Protein AF-B8YER0-F1 (afdb_monomer_lite)

Structure (mmCIF, N/CA/C/O backbone):
data_AF-B8YER0-F1
#
_entry.id   AF-B8YER0-F1
#
loop_
_atom_site.group_PDB
_atom_site.id
_atom_site.type_symbol
_atom_site.label_atom_id
_atom_site.label_alt_id
_atom_site.label_comp_id
_atom_site.label_asym_id
_atom_site.label_entity_id
_atom_site.label_seq_id
_atom_site.pdbx_PDB_ins_code
_atom_site.Cartn_x
_atom_site.Cartn_y
_atom_site.Cartn_z
_atom_site.occupancy
_atom_site.B_iso_or_equiv
_atom_site.auth_seq_id
_atom_site.auth_comp_id
_atom_site.auth_asym_id
_atom_site.auth_atom_id
_atom_site.pdbx_PDB_model_num
ATOM 1 N N . TYR A 1 1 ? 14.874 -0.686 -11.067 1.00 83.00 1 TYR A N 1
ATOM 2 C CA . TYR A 1 1 ? 15.506 -0.272 -9.808 1.00 83.00 1 TYR A CA 1
ATOM 3 C C . TYR A 1 1 ? 14.441 -0.475 -8.751 1.00 83.00 1 TYR A C 1
ATOM 5 O O . TYR A 1 1 ? 14.496 -1.510 -8.112 1.00 83.00 1 TYR A O 1
ATOM 13 N N . ASP A 1 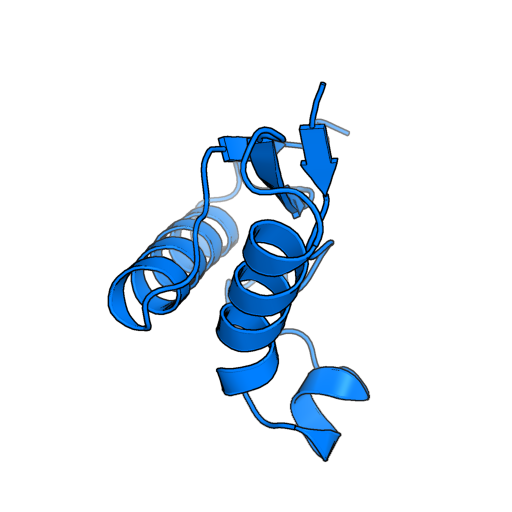2 ? 13.357 0.299 -8.777 1.00 95.38 2 ASP A N 1
ATOM 14 C CA . ASP A 1 2 ? 12.146 0.056 -7.981 1.00 95.38 2 ASP A CA 1
ATOM 15 C C . ASP A 1 2 ? 10.884 0.623 -8.674 1.00 95.38 2 ASP A C 1
ATOM 17 O O . ASP A 1 2 ? 10.979 1.207 -9.758 1.00 95.38 2 ASP A O 1
ATOM 21 N N . TRP A 1 3 ? 9.710 0.389 -8.077 1.00 98.06 3 TRP A N 1
ATOM 22 C CA . TRP A 1 3 ? 8.447 1.071 -8.380 1.00 98.06 3 TRP A CA 1
ATOM 23 C C . TRP A 1 3 ? 7.713 1.458 -7.100 1.00 98.06 3 TRP A C 1
ATOM 25 O O . TRP A 1 3 ? 7.455 0.599 -6.253 1.00 98.06 3 TRP A O 1
ATOM 35 N N . ASP A 1 4 ? 7.234 2.698 -7.045 1.00 98.38 4 ASP A N 1
ATOM 36 C CA . ASP A 1 4 ? 6.193 3.110 -6.104 1.00 98.38 4 ASP A CA 1
ATOM 37 C C . ASP A 1 4 ? 4.844 2.565 -6.584 1.00 98.38 4 ASP A C 1
ATOM 39 O O . ASP A 1 4 ? 4.144 3.172 -7.396 1.00 98.38 4 ASP A O 1
ATOM 43 N N . VAL A 1 5 ? 4.488 1.368 -6.121 1.00 98.56 5 VAL A N 1
ATOM 44 C CA . VAL A 1 5 ? 3.272 0.669 -6.571 1.00 98.56 5 VAL A CA 1
ATOM 45 C C . VAL A 1 5 ? 2.017 1.369 -6.063 1.00 98.56 5 VAL A C 1
ATOM 47 O O . VAL A 1 5 ? 1.008 1.451 -6.765 1.00 98.56 5 VAL A O 1
ATOM 50 N N . VAL A 1 6 ? 2.075 1.860 -4.827 1.00 98.56 6 VAL A N 1
ATOM 51 C CA . VAL A 1 6 ? 1.017 2.650 -4.203 1.00 98.56 6 VAL A CA 1
ATOM 52 C C . VAL A 1 6 ? 1.660 3.863 -3.547 1.00 98.56 6 VAL A C 1
ATOM 54 O O . VAL A 1 6 ? 2.596 3.719 -2.761 1.00 98.56 6 VAL A O 1
ATOM 57 N N . ASN A 1 7 ? 1.112 5.038 -3.849 1.00 98.75 7 ASN A N 1
ATOM 58 C CA . ASN A 1 7 ? 1.551 6.319 -3.316 1.00 98.75 7 ASN A CA 1
ATOM 59 C C . ASN A 1 7 ? 0.442 6.946 -2.450 1.00 98.75 7 ASN A C 1
ATOM 61 O O . ASN A 1 7 ? -0.713 6.987 -2.878 1.00 98.75 7 ASN A O 1
ATOM 65 N N . GLU A 1 8 ? 0.790 7.440 -1.259 1.00 98.50 8 GLU A N 1
ATOM 66 C CA . GLU A 1 8 ? -0.046 8.326 -0.420 1.00 98.50 8 GLU A CA 1
ATOM 67 C C . GLU A 1 8 ? -1.433 7.777 -0.034 1.00 98.50 8 GLU A C 1
ATOM 69 O O . GLU A 1 8 ? -2.439 8.498 0.025 1.00 98.50 8 GLU A O 1
ATOM 74 N N . ALA A 1 9 ? -1.507 6.479 0.270 1.00 98.50 9 ALA A N 1
ATOM 75 C CA . ALA A 1 9 ? -2.765 5.816 0.619 1.00 98.50 9 ALA A CA 1
ATOM 76 C C . ALA A 1 9 ? -3.262 6.120 2.044 1.00 98.50 9 ALA A C 1
ATOM 78 O O . ALA A 1 9 ? -4.320 5.617 2.433 1.00 98.50 9 ALA A O 1
ATOM 79 N N . LEU A 1 10 ? -2.533 6.919 2.827 1.00 98.75 10 LEU A N 1
ATOM 80 C CA . LEU A 1 10 ? -2.858 7.225 4.218 1.00 98.75 10 LEU A CA 1
ATOM 81 C C . LEU A 1 10 ? -3.166 8.711 4.435 1.00 98.75 10 LEU A C 1
ATOM 83 O O . LEU A 1 10 ? -2.570 9.605 3.826 1.00 98.75 10 LEU A O 1
ATOM 87 N N . ASN A 1 11 ? -4.100 8.962 5.349 1.00 98.69 11 ASN A N 1
ATOM 88 C CA . ASN A 1 11 ? -4.295 10.261 5.985 1.00 98.69 11 ASN A CA 1
ATOM 89 C C . ASN A 1 11 ? -3.250 10.465 7.101 1.00 98.69 11 ASN A C 1
ATOM 91 O O . ASN A 1 11 ? -2.595 9.518 7.542 1.00 98.69 11 ASN A O 1
ATOM 95 N N . GLU A 1 12 ? -3.136 11.691 7.618 1.00 98.31 12 GLU A N 1
ATOM 96 C CA . GLU A 1 12 ? -2.192 12.032 8.704 1.00 98.31 12 GLU A CA 1
ATOM 97 C C . GLU A 1 12 ? -2.436 11.245 10.006 1.00 98.31 12 GLU A C 1
ATOM 99 O O . GLU A 1 12 ? -1.525 11.029 10.804 1.00 98.31 12 GLU A O 1
ATOM 104 N N . ASP A 1 13 ? -3.668 10.787 10.234 1.00 98.38 13 ASP A N 1
ATOM 105 C CA . ASP A 1 13 ? -4.037 9.993 11.408 1.00 98.38 13 ASP A CA 1
ATOM 106 C C . ASP A 1 13 ? -3.765 8.486 11.252 1.00 98.38 13 ASP A C 1
ATOM 108 O O . ASP A 1 13 ? -4.057 7.719 12.170 1.00 98.38 13 ASP A O 1
ATOM 112 N N . GLY A 1 14 ? -3.193 8.061 10.120 1.00 98.44 14 GLY A N 1
ATOM 113 C CA . GLY A 1 14 ? -2.891 6.662 9.821 1.00 98.44 14 GLY A CA 1
ATOM 114 C C . GLY A 1 14 ? -4.080 5.850 9.297 1.00 98.44 14 GLY A C 1
ATOM 115 O O . GLY A 1 14 ? -3.935 4.646 9.078 1.00 98.44 14 GLY A O 1
ATOM 116 N N . THR A 1 15 ? -5.243 6.470 9.077 1.00 98.62 15 THR A N 1
ATOM 117 C CA . THR A 1 15 ? -6.377 5.828 8.392 1.00 98.62 15 THR A CA 1
ATOM 118 C C . THR A 1 15 ? -6.187 5.827 6.875 1.00 98.62 15 THR A C 1
ATOM 120 O O . THR A 1 15 ? -5.429 6.629 6.329 1.00 98.62 15 THR A O 1
ATOM 123 N N . LEU A 1 16 ? -6.890 4.933 6.170 1.00 98.50 16 LEU A N 1
ATOM 124 C CA . LEU A 1 16 ? -6.855 4.908 4.708 1.00 98.50 16 LEU A CA 1
ATOM 125 C C . LEU A 1 16 ? -7.499 6.167 4.119 1.00 98.50 16 LEU A C 1
ATOM 127 O O . LEU A 1 16 ? -8.613 6.558 4.484 1.00 98.50 16 LEU A O 1
ATOM 131 N N . ARG A 1 17 ? -6.809 6.763 3.150 1.00 98.50 17 ARG A N 1
ATOM 132 C CA . ARG A 1 17 ? -7.305 7.895 2.375 1.00 98.50 17 ARG A CA 1
ATOM 133 C C . ARG A 1 17 ? -8.455 7.447 1.478 1.00 98.50 17 ARG A C 1
ATOM 135 O O . ARG A 1 17 ? -8.336 6.489 0.713 1.00 98.50 17 ARG A O 1
ATOM 142 N N . GLN A 1 18 ? -9.563 8.182 1.538 1.00 98.19 18 GLN A N 1
ATOM 143 C CA . GLN A 1 18 ? -10.681 7.980 0.620 1.00 98.19 18 GLN A CA 1
ATOM 144 C C . GLN A 1 18 ? -10.221 8.270 -0.811 1.00 98.19 18 GLN A C 1
ATOM 146 O O . GLN A 1 18 ? -9.751 9.364 -1.121 1.00 98.19 18 GLN A O 1
ATOM 151 N N . SER A 1 19 ? -10.342 7.272 -1.679 1.00 98.25 19 SER A N 1
ATOM 152 C CA . SER A 1 19 ? -9.933 7.341 -3.079 1.00 98.25 19 SER A CA 1
ATOM 153 C C . SER A 1 19 ? -10.906 6.544 -3.937 1.00 98.25 19 SER A C 1
ATOM 155 O O . SER A 1 19 ? -11.621 5.676 -3.436 1.00 98.25 19 SER A O 1
ATOM 157 N N . ILE A 1 20 ? -10.922 6.798 -5.248 1.00 98.38 20 ILE A N 1
ATOM 158 C CA . ILE A 1 20 ? -11.748 6.004 -6.166 1.00 98.38 20 ILE A CA 1
ATOM 159 C C . ILE A 1 20 ? -11.392 4.512 -6.101 1.00 98.38 20 ILE A C 1
ATOM 161 O O . ILE A 1 20 ? -12.282 3.671 -6.192 1.00 98.38 20 ILE A O 1
ATOM 165 N N . PHE A 1 21 ? -10.116 4.186 -5.871 1.00 98.38 21 PHE A N 1
ATOM 166 C CA . PHE A 1 21 ? -9.644 2.813 -5.718 1.00 98.38 21 PHE A CA 1
ATOM 167 C C . PHE A 1 21 ? -10.230 2.166 -4.468 1.00 98.38 21 PHE A C 1
ATOM 169 O O . PHE A 1 21 ? -10.858 1.117 -4.574 1.00 98.38 21 PHE A O 1
ATOM 176 N N . LEU A 1 22 ? -10.119 2.827 -3.310 1.00 98.19 22 LEU A N 1
ATOM 177 C CA . LEU A 1 22 ? -10.690 2.321 -2.062 1.00 98.19 22 LEU A CA 1
ATOM 178 C C . LEU A 1 22 ? -12.215 2.181 -2.155 1.00 98.19 22 LEU A C 1
ATOM 180 O O . LEU A 1 22 ? -12.766 1.175 -1.721 1.00 98.19 22 LEU A O 1
ATOM 184 N N . ASN A 1 23 ? -12.890 3.156 -2.765 1.00 98.31 23 ASN A N 1
ATOM 185 C CA . ASN A 1 23 ? -14.349 3.170 -2.872 1.00 98.31 23 ASN A CA 1
ATOM 186 C C . ASN A 1 23 ? -14.885 2.099 -3.825 1.00 98.31 23 ASN A C 1
ATOM 188 O O . ASN A 1 23 ? -15.967 1.565 -3.601 1.00 98.31 23 ASN A O 1
ATOM 192 N N . THR A 1 24 ? -14.146 1.800 -4.895 1.00 98.44 24 THR A N 1
ATOM 193 C CA . THR A 1 24 ? -14.600 0.879 -5.947 1.00 98.44 24 THR A CA 1
ATOM 194 C C . THR A 1 24 ? -14.156 -0.555 -5.684 1.00 98.44 24 THR A C 1
ATOM 196 O O . THR A 1 24 ? -14.906 -1.490 -5.945 1.00 98.44 24 THR A O 1
ATOM 199 N N . LEU A 1 25 ? -12.931 -0.738 -5.190 1.00 98.00 25 LEU A N 1
ATOM 200 C CA . LEU A 1 25 ? -12.292 -2.048 -5.047 1.00 98.00 25 LEU A CA 1
ATOM 201 C C . LEU A 1 25 ? -12.211 -2.513 -3.587 1.00 98.00 25 LEU A C 1
ATOM 203 O O . LEU A 1 25 ? -11.920 -3.680 -3.341 1.00 98.00 25 LEU A O 1
ATOM 207 N N . GLY A 1 26 ? -12.472 -1.630 -2.617 1.00 97.94 26 GLY A N 1
ATOM 208 C CA . GLY A 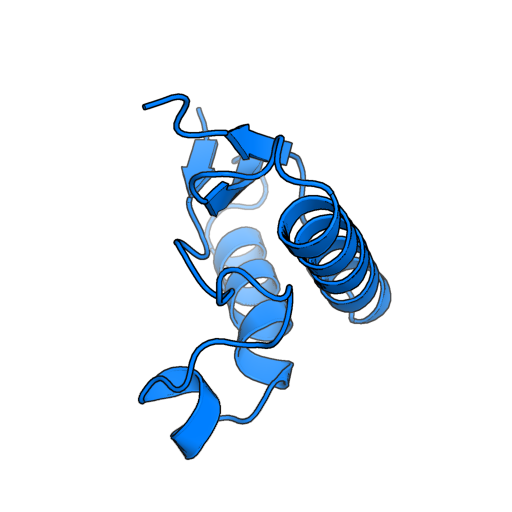1 26 ? -12.236 -1.910 -1.201 1.00 97.94 26 GLY A CA 1
ATOM 209 C C . GLY A 1 26 ? -10.744 -2.007 -0.873 1.00 97.94 26 GLY A C 1
ATOM 210 O O . GLY A 1 26 ? -9.891 -1.891 -1.745 1.00 97.94 26 GLY A O 1
ATOM 211 N N . GLU A 1 27 ? -10.406 -2.238 0.398 1.00 97.25 27 GLU A N 1
ATOM 212 C CA . GLU A 1 27 ? -9.012 -2.262 0.886 1.00 97.25 27 GLU A CA 1
ATOM 213 C C . GLU A 1 27 ? -8.120 -3.304 0.175 1.00 97.25 27 GLU A C 1
ATOM 215 O O . GLU A 1 27 ? -6.900 -3.136 0.120 1.00 97.25 27 GLU A O 1
ATOM 220 N N . SER A 1 28 ? -8.704 -4.351 -0.425 1.00 97.38 28 SER A N 1
ATOM 221 C CA . SER A 1 28 ? -7.951 -5.389 -1.144 1.00 97.38 28 SER A CA 1
ATOM 222 C C . SER A 1 28 ? -7.132 -4.847 -2.314 1.00 97.38 28 SER A C 1
ATOM 224 O O . SER A 1 28 ? -6.108 -5.450 -2.642 1.00 97.38 28 SER A O 1
ATOM 226 N N . TYR A 1 29 ? -7.502 -3.686 -2.877 1.00 98.44 29 TYR A N 1
ATOM 227 C CA . TYR A 1 29 ? -6.761 -3.052 -3.973 1.00 98.44 29 TYR A CA 1
ATOM 228 C C . TYR A 1 29 ? -5.277 -2.861 -3.649 1.00 98.44 29 TYR A C 1
ATOM 230 O O . TYR A 1 29 ? -4.440 -2.977 -4.540 1.00 98.44 29 TYR A O 1
ATOM 238 N N . LEU A 1 30 ? -4.949 -2.608 -2.376 1.00 98.56 30 LEU A N 1
ATOM 239 C CA . LEU A 1 30 ? -3.572 -2.444 -1.926 1.00 98.56 30 LEU A CA 1
ATOM 240 C C . LEU A 1 30 ? -2.779 -3.726 -2.184 1.00 98.56 30 LEU A C 1
ATOM 242 O O . LEU A 1 30 ? -1.750 -3.695 -2.847 1.00 98.56 30 LEU A O 1
ATOM 246 N N . ALA A 1 31 ? -3.279 -4.872 -1.721 1.00 98.69 31 ALA A N 1
ATOM 247 C CA . ALA A 1 31 ? -2.607 -6.151 -1.928 1.00 98.69 31 ALA A CA 1
ATOM 248 C C . ALA A 1 31 ? -2.602 -6.575 -3.401 1.00 98.69 31 ALA A C 1
ATOM 250 O O . ALA A 1 31 ? -1.604 -7.114 -3.885 1.00 98.69 31 ALA A O 1
ATOM 251 N N . ASP A 1 32 ? -3.697 -6.321 -4.114 1.00 98.69 32 ASP A N 1
ATOM 252 C CA . ASP A 1 32 ? -3.833 -6.693 -5.519 1.00 98.69 32 ASP A CA 1
ATOM 253 C C . ASP A 1 32 ? -2.877 -5.897 -6.412 1.00 98.69 32 ASP A C 1
ATOM 255 O O . ASP A 1 32 ? -2.249 -6.489 -7.290 1.00 98.69 32 ASP A O 1
ATOM 259 N N . ALA A 1 33 ? -2.667 -4.605 -6.142 1.00 98.75 33 ALA A N 1
ATOM 260 C CA . ALA A 1 33 ? -1.694 -3.784 -6.862 1.00 98.75 33 ALA A CA 1
ATOM 261 C C . ALA A 1 33 ? -0.279 -4.380 -6.775 1.00 98.75 33 ALA A C 1
ATOM 263 O O . ALA A 1 33 ? 0.367 -4.596 -7.801 1.00 98.75 33 ALA A O 1
ATOM 264 N N . PHE A 1 34 ? 0.169 -4.749 -5.571 1.00 98.81 34 PHE A N 1
ATOM 265 C CA . PHE A 1 34 ? 1.482 -5.374 -5.375 1.00 98.81 34 PHE A CA 1
ATOM 266 C C . PHE A 1 34 ? 1.587 -6.767 -6.011 1.00 98.81 34 PHE A C 1
ATOM 268 O O . PHE A 1 34 ? 2.622 -7.102 -6.586 1.00 98.81 34 PHE A O 1
ATOM 275 N N . LYS A 1 35 ? 0.525 -7.583 -5.971 1.00 98.75 35 LYS A N 1
ATOM 276 C CA . LYS A 1 35 ? 0.505 -8.888 -6.662 1.00 98.75 35 LYS A CA 1
ATOM 277 C C . LYS A 1 35 ? 0.598 -8.734 -8.176 1.00 98.75 35 LYS A C 1
ATOM 279 O O . LYS A 1 35 ? 1.320 -9.487 -8.826 1.00 98.75 35 LYS A O 1
ATOM 284 N N . LEU A 1 36 ? -0.143 -7.782 -8.740 1.00 98.62 36 LEU A N 1
ATOM 285 C CA . LEU A 1 36 ? -0.154 -7.519 -10.176 1.00 98.62 36 LEU A CA 1
ATOM 286 C C . LEU A 1 36 ? 1.196 -6.970 -10.643 1.00 98.62 36 LEU A C 1
ATOM 288 O O . LEU A 1 36 ? 1.720 -7.461 -11.642 1.00 98.62 36 LEU A O 1
ATOM 292 N N . ALA A 1 37 ? 1.790 -6.038 -9.894 1.00 98.44 37 ALA A N 1
ATOM 293 C CA . ALA A 1 37 ? 3.123 -5.513 -10.176 1.00 98.44 37 ALA A CA 1
ATOM 294 C C . ALA A 1 37 ? 4.188 -6.623 -10.135 1.00 98.44 37 ALA A C 1
ATOM 296 O O . ALA A 1 37 ? 4.928 -6.797 -11.102 1.00 98.44 37 ALA A O 1
ATOM 297 N N . ALA A 1 38 ? 4.192 -7.459 -9.090 1.00 98.25 38 ALA A N 1
ATOM 298 C CA . ALA A 1 38 ? 5.127 -8.582 -8.975 1.00 98.25 38 ALA A CA 1
ATOM 299 C C . ALA A 1 38 ? 4.928 -9.645 -10.068 1.00 98.25 38 ALA A C 1
ATOM 301 O O . ALA A 1 38 ? 5.877 -10.313 -10.471 1.00 98.25 38 ALA A O 1
ATOM 302 N N . LYS A 1 39 ? 3.696 -9.824 -10.559 1.00 98.44 39 LYS A N 1
ATOM 303 C CA . LYS A 1 39 ? 3.413 -10.718 -11.688 1.00 98.44 39 LYS A CA 1
ATOM 304 C C . LYS A 1 39 ? 3.938 -10.149 -13.008 1.00 98.44 39 LYS A C 1
ATOM 306 O O . LYS A 1 39 ? 4.373 -10.923 -13.857 1.00 98.44 39 LYS A O 1
ATOM 311 N N . ALA A 1 40 ? 3.852 -8.833 -13.193 1.00 98.38 40 ALA A N 1
ATOM 312 C CA . ALA A 1 40 ? 4.295 -8.156 -14.407 1.00 98.38 40 ALA A CA 1
ATOM 313 C C . ALA A 1 40 ? 5.828 -8.106 -14.513 1.00 98.38 40 ALA A C 1
ATOM 315 O O . ALA A 1 40 ? 6.366 -8.381 -15.584 1.00 98.38 40 ALA A O 1
ATOM 316 N N . ASP A 1 41 ? 6.520 -7.825 -13.407 1.00 97.50 41 ASP A N 1
ATOM 317 C CA . ASP A 1 41 ? 7.978 -7.907 -13.307 1.00 97.50 41 ASP A CA 1
ATOM 318 C C . ASP A 1 41 ? 8.387 -8.519 -11.953 1.00 97.50 41 ASP A C 1
ATOM 320 O O . ASP A 1 41 ? 8.442 -7.827 -10.937 1.00 97.50 41 ASP A O 1
ATOM 324 N N . PRO A 1 42 ? 8.699 -9.827 -11.902 1.00 96.44 42 PRO A N 1
ATOM 325 C CA . PRO A 1 42 ? 9.074 -10.488 -10.652 1.00 96.44 42 PRO A CA 1
ATOM 326 C C . PRO A 1 42 ? 10.412 -10.029 -10.062 1.00 96.44 42 PRO A C 1
ATOM 328 O O . PRO A 1 42 ? 10.704 -10.353 -8.908 1.00 96.44 42 PRO A O 1
ATOM 331 N N . LYS A 1 43 ? 11.256 -9.348 -10.849 1.00 96.94 43 LYS A N 1
ATOM 332 C CA . LYS A 1 43 ? 12.624 -8.977 -10.457 1.00 96.94 43 LYS A CA 1
ATOM 333 C C . LYS A 1 43 ? 12.742 -7.544 -9.956 1.00 96.94 43 LYS A C 1
ATOM 335 O O . LYS A 1 43 ? 13.790 -7.209 -9.415 1.00 96.94 43 LYS A O 1
ATOM 340 N N . VAL A 1 44 ? 11.723 -6.709 -10.151 1.00 97.62 44 VAL A N 1
ATOM 341 C CA . VAL A 1 44 ? 11.747 -5.326 -9.670 1.00 97.62 44 VAL A CA 1
ATOM 342 C C . VAL A 1 44 ? 11.368 -5.259 -8.194 1.00 97.62 44 VAL A C 1
ATOM 344 O O . VAL A 1 44 ? 10.523 -6.031 -7.729 1.00 97.62 44 VAL A O 1
ATOM 347 N N . ASP A 1 45 ? 11.998 -4.345 -7.461 1.00 98.44 45 ASP A N 1
ATOM 348 C CA . ASP A 1 45 ? 11.642 -4.067 -6.076 1.00 98.44 45 ASP A CA 1
ATOM 349 C C . ASP A 1 45 ? 10.402 -3.170 -6.020 1.00 98.44 45 ASP A C 1
ATOM 351 O O . ASP A 1 45 ? 10.263 -2.214 -6.785 1.00 98.44 45 ASP A O 1
ATOM 355 N N . LEU A 1 46 ? 9.464 -3.506 -5.139 1.00 98.81 46 LEU A N 1
ATOM 356 C CA . LEU A 1 46 ? 8.159 -2.858 -5.055 1.00 98.81 46 LEU A CA 1
ATOM 357 C C . LEU A 1 46 ? 8.002 -2.115 -3.733 1.00 98.81 46 LEU A C 1
ATOM 359 O O . LEU A 1 46 ? 8.105 -2.708 -2.655 1.00 98.81 46 LEU A O 1
ATOM 363 N N . TYR A 1 47 ? 7.702 -0.825 -3.827 1.00 98.75 47 TYR A N 1
ATOM 364 C CA . TYR A 1 47 ? 7.660 0.096 -2.703 1.00 98.75 47 TYR A CA 1
ATOM 365 C C . TYR A 1 47 ? 6.242 0.615 -2.457 1.00 98.75 47 TYR A C 1
ATOM 367 O O . TYR A 1 47 ? 5.451 0.834 -3.378 1.00 98.75 47 TYR A O 1
ATOM 375 N N . TYR A 1 48 ? 5.923 0.804 -1.177 1.00 98.81 48 TYR A N 1
ATOM 376 C CA . TYR A 1 48 ? 4.893 1.751 -0.751 1.00 98.81 48 TYR A CA 1
ATOM 377 C C . TYR A 1 48 ? 5.576 3.093 -0.490 1.00 98.81 48 TYR A C 1
ATOM 379 O O . TYR A 1 48 ? 6.583 3.100 0.216 1.00 98.81 48 TYR A O 1
ATOM 387 N N . ASN A 1 49 ? 5.046 4.197 -1.015 1.00 98.81 49 ASN A N 1
ATOM 388 C CA . ASN A 1 49 ? 5.636 5.528 -0.852 1.00 98.81 49 ASN A CA 1
ATOM 389 C C . ASN A 1 49 ? 4.638 6.513 -0.235 1.00 98.81 49 ASN A C 1
ATOM 391 O O . ASN A 1 49 ? 3.458 6.528 -0.595 1.00 98.81 49 ASN A O 1
ATOM 395 N N . ASP A 1 50 ? 5.092 7.329 0.715 1.00 98.75 50 ASP A N 1
ATOM 396 C CA . ASP A 1 50 ? 4.266 8.359 1.351 1.00 98.75 50 ASP A CA 1
ATOM 397 C C . ASP A 1 50 ? 5.139 9.483 1.943 1.00 98.75 50 ASP A C 1
ATOM 399 O O . ASP A 1 50 ? 6.366 9.379 2.016 1.00 98.75 50 ASP A O 1
ATOM 403 N N . TYR A 1 51 ? 4.499 10.574 2.356 1.00 98.38 51 TYR A N 1
ATOM 404 C CA . TYR A 1 51 ? 5.114 11.668 3.114 1.00 98.38 51 TYR A CA 1
ATOM 405 C C . TYR A 1 51 ? 4.745 11.581 4.604 1.00 98.38 51 TYR A C 1
ATOM 407 O O . TYR A 1 51 ? 3.807 10.871 4.967 1.00 98.38 51 TYR A O 1
ATOM 415 N N . ASN A 1 52 ? 5.433 12.318 5.484 1.00 98.38 52 ASN A N 1
ATOM 416 C CA . ASN A 1 52 ? 5.187 12.352 6.937 1.00 98.38 52 ASN A CA 1
ATOM 417 C C . ASN A 1 52 ? 5.236 10.973 7.635 1.00 98.38 52 ASN A C 1
ATOM 419 O O . ASN A 1 52 ? 4.598 10.772 8.672 1.00 98.38 52 ASN A O 1
ATOM 423 N N . ASN A 1 53 ? 5.954 9.978 7.100 1.00 97.44 53 ASN A N 1
ATOM 424 C CA . ASN A 1 53 ? 6.070 8.664 7.754 1.00 97.44 53 ASN A CA 1
ATOM 425 C C . ASN A 1 53 ? 6.840 8.724 9.086 1.00 97.44 53 ASN A C 1
ATOM 427 O O . ASN A 1 53 ? 6.821 7.759 9.848 1.00 97.44 53 ASN A O 1
ATOM 431 N N . GLU A 1 54 ? 7.534 9.822 9.367 1.00 96.19 54 GLU A N 1
ATOM 432 C CA . GLU A 1 54 ? 8.184 10.141 10.635 1.00 96.19 54 GLU A CA 1
ATOM 433 C C . GLU A 1 54 ? 7.178 10.515 11.738 1.00 96.19 54 GLU A C 1
ATOM 435 O O . GLU A 1 54 ? 7.451 10.282 12.924 1.00 96.19 54 GLU A O 1
ATOM 440 N N . GLU A 1 55 ? 5.982 10.984 11.368 1.00 98.38 55 GLU A N 1
ATOM 441 C CA . GLU A 1 55 ? 4.923 11.326 12.314 1.00 98.38 55 GLU A CA 1
ATOM 442 C C . GLU A 1 55 ? 4.328 10.061 12.960 1.00 98.38 55 GLU A C 1
ATOM 444 O O . GLU A 1 55 ? 3.981 9.104 12.259 1.00 98.38 55 GLU A O 1
ATOM 449 N N . PRO A 1 56 ? 4.170 9.997 14.300 1.00 98.50 56 PRO A N 1
ATOM 450 C CA . PRO A 1 56 ? 3.839 8.755 15.003 1.00 98.50 56 PRO A CA 1
ATOM 451 C C . PRO A 1 56 ? 2.599 8.012 14.488 1.00 98.50 56 PRO A C 1
ATOM 453 O O . PRO A 1 56 ? 2.658 6.796 14.312 1.00 98.50 56 PRO A O 1
ATOM 456 N N . LYS A 1 57 ? 1.500 8.727 14.215 1.00 98.56 57 LYS A N 1
ATOM 457 C CA . LYS A 1 57 ? 0.242 8.110 13.762 1.00 98.56 57 LYS A CA 1
ATOM 458 C C . LYS A 1 57 ? 0.340 7.587 12.332 1.00 98.56 57 LYS A C 1
ATOM 460 O O . LYS A 1 57 ? -0.024 6.442 12.063 1.00 98.56 57 LYS A O 1
ATOM 465 N N . LYS A 1 58 ? 0.886 8.392 11.419 1.00 98.50 58 LYS A N 1
ATOM 466 C CA . LYS A 1 58 ? 1.046 7.996 10.017 1.00 98.50 58 LYS A CA 1
ATOM 467 C C . LYS A 1 58 ? 2.065 6.866 9.860 1.00 98.50 58 LYS A C 1
ATOM 469 O O . LYS A 1 58 ? 1.838 5.939 9.080 1.00 98.50 58 LYS A O 1
ATOM 474 N N . ARG A 1 59 ? 3.126 6.859 10.675 1.00 98.62 59 ARG A N 1
ATOM 475 C CA . ARG A 1 59 ? 4.070 5.737 10.804 1.00 98.62 59 ARG A CA 1
ATOM 476 C C . ARG A 1 59 ? 3.382 4.436 11.195 1.00 98.62 59 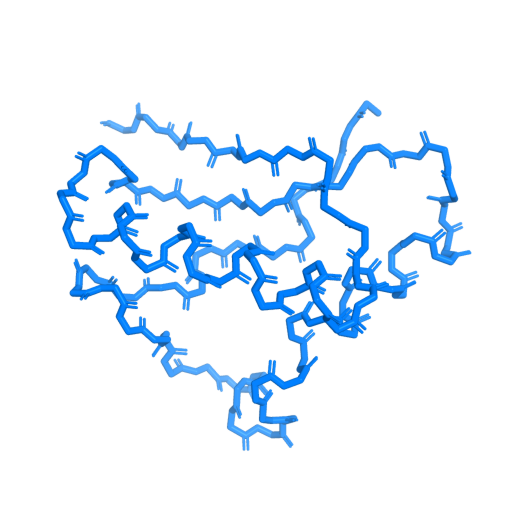ARG A C 1
ATOM 478 O O . ARG A 1 59 ? 3.618 3.405 10.568 1.00 98.62 59 ARG A O 1
ATOM 485 N N . GLU A 1 60 ? 2.533 4.472 12.221 1.00 98.81 60 GLU A N 1
ATOM 486 C CA . GLU A 1 60 ? 1.774 3.300 12.662 1.00 98.81 60 GLU A CA 1
ATOM 487 C C . GLU A 1 60 ? 0.841 2.796 11.551 1.00 98.81 60 GLU A C 1
ATOM 489 O O . GLU A 1 60 ? 0.855 1.604 11.232 1.00 98.81 60 GLU A O 1
ATOM 494 N N . GLY A 1 61 ? 0.109 3.704 10.896 1.00 98.69 61 GLY A N 1
ATOM 495 C CA . GLY A 1 61 ? -0.716 3.391 9.725 1.00 98.69 61 GLY A CA 1
ATOM 496 C C . GLY A 1 61 ? 0.085 2.735 8.596 1.00 98.69 61 GLY A C 1
ATOM 497 O O . GLY A 1 61 ? -0.328 1.706 8.064 1.00 98.69 61 GLY A O 1
ATOM 498 N N . THR A 1 62 ? 1.276 3.261 8.298 1.00 98.75 62 THR A N 1
ATOM 499 C CA . THR A 1 62 ? 2.195 2.736 7.270 1.00 98.75 62 THR A CA 1
ATOM 500 C C . THR A 1 62 ? 2.636 1.312 7.591 1.00 98.75 62 THR A C 1
ATOM 502 O O . THR A 1 62 ? 2.529 0.414 6.754 1.00 98.75 62 THR A O 1
ATOM 505 N N . ILE A 1 63 ? 3.089 1.075 8.825 1.00 98.75 63 ILE A N 1
ATOM 506 C CA . ILE A 1 63 ? 3.515 -0.254 9.280 1.00 98.75 63 ILE A CA 1
ATOM 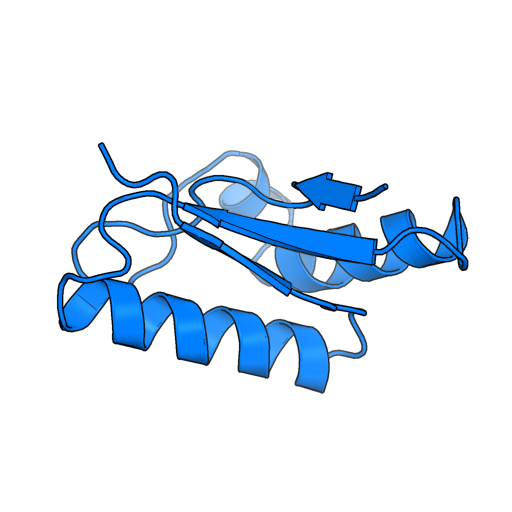507 C C . ILE A 1 63 ? 2.350 -1.247 9.187 1.00 98.75 63 ILE A C 1
ATOM 509 O O . ILE A 1 63 ? 2.536 -2.378 8.730 1.00 98.75 63 ILE A O 1
ATOM 513 N N . ASN A 1 64 ? 1.149 -0.836 9.600 1.00 98.69 64 ASN A N 1
ATOM 514 C CA . ASN A 1 64 ? -0.043 -1.678 9.553 1.00 98.69 64 ASN A CA 1
ATOM 515 C C . ASN A 1 64 ? -0.466 -1.997 8.113 1.00 98.69 64 ASN A C 1
ATOM 517 O O . ASN A 1 64 ? -0.762 -3.155 7.817 1.00 98.69 64 ASN A O 1
ATOM 521 N N . LEU A 1 65 ? -0.433 -1.014 7.211 1.00 98.69 65 LEU A N 1
ATOM 522 C CA . LEU A 1 65 ? -0.718 -1.196 5.788 1.00 98.69 65 LEU A CA 1
ATOM 523 C C . LEU A 1 65 ? 0.247 -2.207 5.158 1.00 98.69 65 LEU A C 1
ATOM 525 O O . LEU A 1 65 ? -0.199 -3.195 4.574 1.00 98.69 65 LEU A O 1
ATOM 529 N N . ILE A 1 66 ? 1.560 -2.025 5.336 1.00 98.69 66 ILE A N 1
ATOM 530 C CA . ILE A 1 66 ? 2.577 -2.933 4.777 1.00 98.69 66 ILE A CA 1
ATOM 531 C C . ILE A 1 66 ? 2.397 -4.354 5.323 1.00 98.69 66 ILE A C 1
ATOM 533 O O . ILE A 1 66 ? 2.442 -5.325 4.562 1.00 98.69 66 ILE A O 1
ATOM 537 N N . LYS A 1 67 ? 2.146 -4.503 6.632 1.00 98.69 67 LYS A N 1
ATOM 538 C CA . LYS A 1 67 ? 1.861 -5.812 7.243 1.00 98.69 67 LYS A CA 1
ATOM 539 C C . LYS A 1 67 ? 0.631 -6.471 6.623 1.00 98.69 67 LYS A C 1
ATOM 541 O O . LYS A 1 67 ? 0.697 -7.655 6.305 1.00 98.69 67 LYS A O 1
ATOM 546 N N . LYS A 1 68 ? -0.462 -5.727 6.423 1.00 98.38 68 LYS A N 1
ATOM 547 C CA . LYS A 1 68 ? -1.689 -6.239 5.794 1.00 98.38 68 LYS A CA 1
ATOM 548 C C . LYS A 1 68 ? -1.451 -6.686 4.352 1.00 98.38 68 LYS A C 1
ATOM 550 O O . LYS A 1 68 ? -1.854 -7.789 3.993 1.00 98.38 68 LYS A O 1
ATOM 555 N N . VAL A 1 69 ? -0.749 -5.882 3.551 1.00 98.75 69 VAL A N 1
ATOM 556 C CA . VAL A 1 69 ? -0.403 -6.231 2.163 1.00 98.75 69 VAL A CA 1
ATOM 557 C C . VAL A 1 69 ? 0.422 -7.519 2.114 1.00 98.75 69 VAL A C 1
ATOM 559 O O . VAL A 1 69 ? 0.068 -8.443 1.379 1.00 98.75 69 VAL A O 1
ATOM 562 N N . ARG A 1 70 ? 1.474 -7.624 2.938 1.00 98.56 70 ARG A N 1
ATOM 563 C CA . ARG A 1 70 ? 2.320 -8.829 3.006 1.00 98.56 70 ARG A CA 1
ATOM 564 C C . ARG A 1 70 ? 1.542 -10.050 3.497 1.00 98.56 70 ARG A C 1
ATOM 566 O O . ARG A 1 70 ? 1.681 -11.123 2.916 1.00 98.56 70 ARG A O 1
ATOM 573 N N . ALA A 1 71 ? 0.688 -9.894 4.510 1.00 98.56 71 ALA A N 1
ATOM 574 C CA . ALA A 1 71 ? -0.175 -10.966 5.012 1.00 98.56 71 ALA A CA 1
ATOM 575 C C . ALA A 1 71 ? -1.179 -11.460 3.955 1.00 98.56 71 ALA A C 1
ATOM 577 O O . ALA A 1 71 ? -1.498 -12.645 3.914 1.00 98.56 71 ALA A O 1
ATOM 578 N N . ALA A 1 72 ? -1.631 -10.574 3.066 1.00 98.50 72 ALA A N 1
ATOM 579 C CA . ALA A 1 72 ? -2.497 -10.911 1.940 1.00 98.50 72 ALA A CA 1
ATOM 580 C C . ALA A 1 72 ? -1.737 -11.461 0.714 1.00 98.50 72 ALA A C 1
ATOM 582 O O . ALA A 1 72 ? -2.364 -11.718 -0.317 1.00 98.50 72 ALA A O 1
ATOM 583 N N . GLY A 1 73 ? -0.414 -11.647 0.798 1.00 97.94 73 GLY A N 1
ATOM 584 C CA . GLY A 1 73 ? 0.428 -12.204 -0.267 1.00 97.94 73 GLY A CA 1
ATOM 585 C C . GLY A 1 73 ? 0.956 -11.187 -1.285 1.00 97.94 73 GLY A C 1
ATOM 586 O O . GLY A 1 73 ? 1.440 -11.593 -2.338 1.00 97.94 73 GLY A O 1
ATOM 587 N N . GLY A 1 74 ? 0.846 -9.883 -1.017 1.00 98.31 74 GLY A N 1
ATOM 588 C CA . GLY A 1 74 ? 1.506 -8.847 -1.815 1.00 98.31 74 GLY A CA 1
ATOM 589 C C . GLY A 1 74 ? 3.010 -8.775 -1.519 1.00 98.31 74 GLY A C 1
ATOM 590 O O . GLY A 1 74 ? 3.421 -8.825 -0.357 1.00 98.31 74 GLY A O 1
ATOM 591 N N . LYS A 1 75 ? 3.835 -8.648 -2.565 1.00 98.12 75 LYS A N 1
ATOM 592 C CA . LYS A 1 75 ? 5.285 -8.423 -2.449 1.00 98.12 75 LYS A CA 1
ATOM 593 C C . LYS A 1 75 ? 5.535 -6.942 -2.157 1.00 98.12 75 LYS A C 1
ATOM 595 O O . LYS A 1 75 ? 5.250 -6.122 -3.014 1.00 98.12 75 LYS A O 1
ATOM 600 N N . VAL A 1 76 ? 6.047 -6.616 -0.971 1.00 98.62 76 VAL A N 1
ATOM 601 C CA . VAL A 1 76 ? 6.515 -5.264 -0.612 1.00 98.62 76 VAL A CA 1
ATOM 602 C C . VAL A 1 76 ? 7.963 -5.395 -0.175 1.00 98.62 76 VAL A C 1
ATOM 604 O O . VAL A 1 76 ? 8.235 -6.008 0.863 1.00 98.62 76 VAL A O 1
ATOM 607 N N . ASP A 1 77 ? 8.867 -4.856 -0.981 1.00 98.44 77 ASP A N 1
ATOM 608 C CA . ASP A 1 77 ? 10.312 -4.958 -0.785 1.00 98.44 77 ASP A CA 1
ATOM 609 C C . ASP A 1 77 ? 10.861 -3.753 -0.013 1.00 98.44 77 ASP A C 1
ATOM 611 O O . ASP A 1 77 ? 11.832 -3.894 0.732 1.00 98.44 77 ASP A O 1
ATOM 615 N N . GLY A 1 78 ? 10.194 -2.596 -0.102 1.00 98.12 78 GLY A N 1
ATOM 616 C CA . GLY A 1 78 ? 10.628 -1.388 0.590 1.00 98.12 78 GLY A CA 1
ATOM 617 C C . GLY A 1 78 ? 9.525 -0.387 0.935 1.00 98.12 78 GLY A C 1
ATOM 618 O O . GLY A 1 78 ? 8.354 -0.538 0.580 1.00 98.12 78 GLY A O 1
ATOM 619 N N . LEU A 1 79 ? 9.937 0.634 1.686 1.00 98.50 79 LEU A N 1
ATOM 620 C CA . LEU A 1 79 ? 9.153 1.811 2.054 1.00 98.50 79 LEU A CA 1
ATOM 621 C C . LEU A 1 79 ? 9.906 3.047 1.557 1.00 98.50 79 LEU A C 1
ATOM 623 O O . LEU A 1 79 ? 11.050 3.262 1.958 1.00 98.50 79 LEU A O 1
ATOM 627 N N . GLY A 1 80 ? 9.263 3.837 0.702 1.00 98.25 80 GLY A N 1
ATOM 628 C CA . GLY A 1 80 ? 9.720 5.163 0.310 1.00 98.25 80 GLY A CA 1
ATOM 629 C C . GLY A 1 80 ? 9.236 6.198 1.323 1.00 98.25 80 GLY A C 1
ATOM 630 O O . GLY A 1 80 ? 8.052 6.230 1.662 1.00 98.25 80 GLY A O 1
ATOM 631 N N . ILE A 1 81 ? 10.162 7.007 1.837 1.00 98.12 81 ILE A N 1
ATOM 632 C CA . ILE A 1 81 ? 9.868 8.160 2.694 1.00 98.12 81 ILE A CA 1
ATOM 633 C C . ILE A 1 81 ? 10.195 9.396 1.861 1.00 98.12 81 ILE A C 1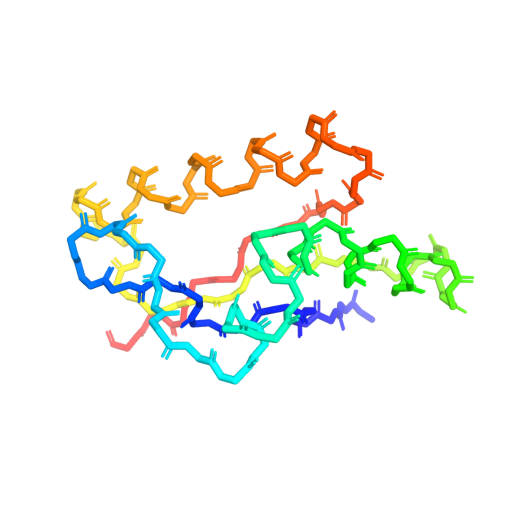
ATOM 635 O O . ILE A 1 81 ? 11.359 9.600 1.519 1.00 98.12 81 ILE A O 1
ATOM 639 N N . GLN A 1 82 ? 9.181 10.198 1.522 1.00 98.19 82 GLN A N 1
ATOM 640 C CA . GLN A 1 82 ? 9.362 11.351 0.629 1.00 98.19 82 GLN A CA 1
ATOM 641 C C . GLN A 1 82 ? 10.282 12.436 1.221 1.00 98.19 82 GLN A C 1
ATOM 643 O O . GLN A 1 82 ? 10.977 13.108 0.466 1.00 98.19 82 GLN A O 1
ATOM 648 N N . SER A 1 83 ? 10.317 12.572 2.553 1.00 96.62 83 SER A N 1
ATOM 649 C CA . SER A 1 83 ? 11.217 13.487 3.280 1.00 96.62 83 SER A CA 1
ATOM 650 C C . SER A 1 83 ? 11.148 14.953 2.821 1.00 96.62 83 SER A C 1
ATOM 652 O O . SER A 1 83 ? 12.186 15.574 2.581 1.00 96.62 83 SER A O 1
ATOM 654 N N . HIS A 1 84 ? 9.927 15.490 2.706 1.00 92.44 84 HIS A N 1
ATOM 655 C CA . HIS A 1 84 ? 9.702 16.931 2.509 1.00 92.44 84 HIS A CA 1
ATOM 656 C C . HIS A 1 84 ? 10.125 17.763 3.719 1.00 92.44 84 HIS A C 1
ATOM 658 O O . HIS A 1 84 ? 10.022 17.254 4.857 1.00 92.44 84 HIS A O 1
#

pLDDT: mean 98.04, std 1.87, range [83.0, 98.81]

Secondary structure (DSSP, 8-state):
-EEEEEE--B-TTSSBPP-HHHHHH-THHHHHHHHHHHHH-TTSEEEEEES-TTSHHHHHHHHHHHHHHHHTT----EEEE---

Organism: NCBI:txid155900

InterPro domains:
  IPR001000 Glycoside hydrolase family 10 domain [PF00331] (1-84)
  IPR001000 Glycoside hydrolase family 10 domain [PR00134] (44-55)
  IPR001000 Glycoside hydrolase family 10 domain [PR00134] (72-84)
  IPR001000 Glycoside hydrolase family 10 domain [PS51760] (1-84)
  IPR017853 Glycoside hydrolase superfa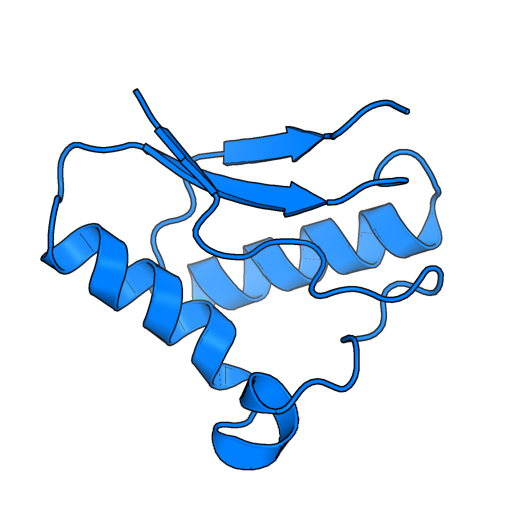mily [SSF51445] (2-84)
  IPR044846 Glycoside hydrolase family 10 [PTHR31490] (2-84)

Sequence (84 aa):
YDWDVVNEALNEDGTLRQSIFLNTLGESYLADAFKLAAKADPKVDLYYNDYNNEEPKKREGTINLIKKVRAAGGKVDGLGIQSH

Radius of gyration: 12.12 Å; chains: 1; bounding box: 30×29×29 Å

Foldseek 3Di:
DADQLAEAQADLQLDGDDDPCCVPVNLCSLLVSQVVVCVVPVPHAYEHEYEPCVRPRNVVSVVVSVVVSVVVPGHHRYYHYPYD